Protein AF-A0A3E0NC52-F1 (afdb_monomer_lite)

Radius of gyration: 17.12 Å; chains: 1; bounding box: 36×29×53 Å

Foldseek 3Di:
DDPCVVVVVVVLPDPLDFKDADADPVQLCVLAFWAVVVCVVVVHDPPPADWDWPPDDPPVIDITGDSPLFLQYWDDDDSDILGDWQKMKGAVNLCVVQVADVVLVVPDPQWDWDQDPRRIIIIHNDPDTDRDRDDPSSVSSVSVSCRRHVD

Sequence (151 aa):
MQLWEPWVDQLTQSSGFISARLFDTEYELWQNARDPLQYEAAGRSYEGLPMKSNELPPPLDRQVIDTTHNPGRRELRNGYIEAIGAAMWISPIFVERTGVDLVAIDQLDGVDVAHGSSGIVKLTAGDRCFSQPDGKEAALQDALRQGLYFS

Structure (mmCIF, N/CA/C/O backbone):
data_AF-A0A3E0NC52-F1
#
_entry.id   AF-A0A3E0NC52-F1
#
loop_
_atom_site.group_PDB
_atom_site.id
_atom_site.type_symbol
_atom_site.label_atom_id
_atom_site.label_alt_id
_atom_site.label_comp_id
_atom_site.label_asym_id
_atom_site.label_entity_id
_atom_site.label_seq_id
_atom_site.pdbx_PDB_ins_code
_atom_site.Cartn_x
_atom_site.Cartn_y
_atom_site.Cartn_z
_atom_site.occupancy
_atom_site.B_iso_or_equiv
_atom_site.auth_seq_id
_atom_site.auth_comp_id
_atom_site.auth_asym_id
_atom_site.auth_atom_id
_atom_site.pdbx_PDB_model_num
ATOM 1 N N . MET A 1 1 ? 5.539 11.541 19.361 1.00 49.03 1 MET A N 1
ATOM 2 C CA . MET A 1 1 ? 4.229 11.822 18.742 1.00 49.03 1 MET A CA 1
ATOM 3 C C . MET A 1 1 ? 4.483 12.136 17.281 1.00 49.03 1 MET A C 1
ATOM 5 O O . MET A 1 1 ? 5.193 13.099 17.003 1.00 49.03 1 MET A O 1
ATOM 9 N N . GLN A 1 2 ? 4.050 11.264 16.370 1.00 66.56 2 GLN A N 1
ATOM 10 C CA . GLN A 1 2 ? 4.229 11.490 14.933 1.00 66.56 2 GLN A CA 1
ATOM 11 C C . GLN A 1 2 ? 3.282 12.617 14.490 1.00 66.56 2 GLN A C 1
ATOM 13 O O . GLN A 1 2 ? 2.148 12.688 14.955 1.00 66.56 2 GLN A O 1
ATOM 18 N N . LEU A 1 3 ? 3.732 13.503 13.596 1.00 78.06 3 LEU A N 1
ATOM 19 C CA . LEU A 1 3 ? 2.981 14.703 13.175 1.00 78.06 3 LEU A CA 1
ATOM 20 C C . LEU A 1 3 ? 1.619 14.394 12.517 1.00 78.06 3 LEU A C 1
ATOM 22 O O . LEU A 1 3 ? 0.777 15.280 12.391 1.00 78.06 3 LEU A O 1
ATOM 26 N N . TRP A 1 4 ? 1.405 13.144 12.107 1.00 80.88 4 TRP A N 1
ATOM 27 C CA . TRP A 1 4 ? 0.257 12.693 11.322 1.00 80.88 4 TRP A CA 1
ATOM 28 C C . TRP A 1 4 ? -0.932 12.231 12.170 1.00 80.88 4 TRP A C 1
ATOM 30 O O . TRP A 1 4 ? -2.055 12.241 11.675 1.00 80.88 4 TRP A O 1
ATOM 40 N N . GLU A 1 5 ? -0.711 11.839 13.429 1.00 83.69 5 GLU A N 1
ATOM 41 C CA . GLU A 1 5 ? -1.756 11.212 14.258 1.00 83.69 5 GLU A CA 1
ATOM 42 C C . GLU A 1 5 ? -2.994 12.105 14.432 1.00 83.69 5 GLU A C 1
ATOM 44 O O . GLU A 1 5 ? -4.083 11.638 14.109 1.00 83.69 5 GLU A O 1
ATOM 49 N N . PRO A 1 6 ? -2.871 13.408 14.768 1.00 87.56 6 PRO A N 1
ATOM 50 C CA . PRO A 1 6 ? -4.049 14.264 14.924 1.00 87.56 6 PRO A CA 1
ATOM 51 C C . PRO A 1 6 ? -4.884 14.406 13.643 1.00 87.56 6 PRO A C 1
ATOM 53 O O . PRO A 1 6 ? -6.101 14.571 13.710 1.00 87.56 6 PRO A O 1
ATOM 56 N N . TRP A 1 7 ? -4.240 14.352 12.473 1.00 87.06 7 TRP A N 1
ATOM 57 C CA . TRP A 1 7 ? -4.926 14.440 11.183 1.00 87.06 7 TRP A CA 1
ATOM 58 C C . TRP A 1 7 ? -5.711 13.168 10.886 1.00 87.06 7 TRP A C 1
ATOM 60 O O . TRP A 1 7 ? -6.867 13.237 10.468 1.00 87.06 7 TRP A O 1
ATOM 70 N N . VAL A 1 8 ? -5.096 12.007 11.113 1.00 87.19 8 VAL A N 1
ATOM 71 C CA . VAL A 1 8 ? -5.772 10.729 10.890 1.00 87.19 8 VAL A CA 1
ATOM 72 C C . VAL A 1 8 ? -6.903 10.544 11.894 1.00 87.19 8 VAL A C 1
ATOM 74 O O . VAL A 1 8 ? -7.999 10.168 11.489 1.00 87.19 8 VAL A O 1
ATOM 77 N N . ASP A 1 9 ? -6.696 10.908 13.159 1.00 87.12 9 ASP A N 1
ATOM 78 C CA . ASP A 1 9 ? -7.732 10.842 14.190 1.00 87.12 9 ASP A CA 1
ATOM 79 C C . ASP A 1 9 ? -8.985 11.624 13.774 1.00 87.12 9 ASP A C 1
ATOM 81 O O . ASP A 1 9 ? -10.093 11.093 13.839 1.00 87.12 9 ASP A O 1
ATOM 85 N N . GLN A 1 10 ? -8.832 12.842 13.243 1.00 88.50 10 GLN A N 1
ATOM 86 C CA . GLN A 1 10 ? -9.966 13.617 12.725 1.00 88.50 10 GLN A CA 1
ATOM 87 C C . GLN A 1 10 ? -10.654 12.940 11.532 1.00 88.50 10 GLN A C 1
ATOM 89 O O . GLN A 1 10 ? -11.882 12.907 11.465 1.00 88.50 10 GLN A O 1
ATOM 94 N N . LEU A 1 11 ? -9.889 12.370 10.597 1.00 88.38 11 LEU A N 1
ATOM 95 C CA . LEU A 1 11 ? -10.452 11.677 9.433 1.00 88.38 11 LEU A CA 1
ATOM 96 C C . LEU A 1 11 ? -11.223 10.414 9.830 1.00 88.38 11 LEU A C 1
ATOM 98 O O . LEU A 1 11 ? -12.277 10.130 9.254 1.00 88.38 11 LEU A O 1
ATOM 102 N N . THR A 1 12 ? -10.735 9.687 10.835 1.00 90.00 12 THR A N 1
ATOM 103 C CA . THR A 1 12 ? -11.364 8.452 11.324 1.00 90.00 12 THR A CA 1
ATOM 104 C C . THR A 1 12 ? -12.721 8.682 11.989 1.00 90.00 12 THR A C 1
ATOM 106 O O . THR A 1 12 ? -13.506 7.746 12.107 1.00 90.00 12 THR A O 1
ATOM 109 N N . GLN A 1 13 ? -13.037 9.923 12.377 1.00 88.69 13 GLN A N 1
ATOM 110 C CA . GLN A 1 13 ? -1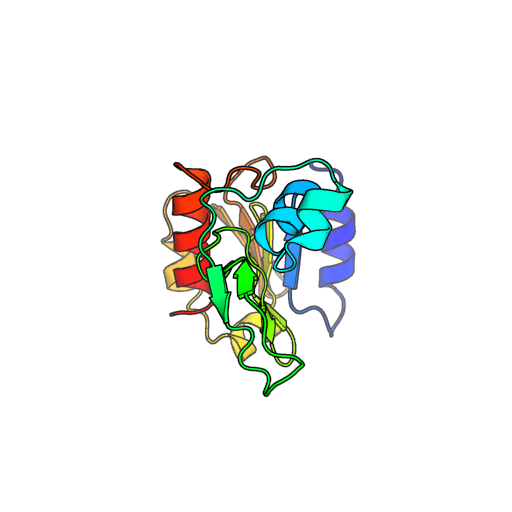4.348 10.297 12.919 1.00 88.69 13 GLN A CA 1
ATOM 111 C C . GLN A 1 13 ? -15.421 10.475 11.834 1.00 88.69 13 GLN A C 1
ATOM 113 O O . GLN A 1 13 ? -16.603 10.612 12.151 1.00 88.69 13 GLN A O 1
ATOM 118 N N . SER A 1 14 ? -15.041 10.488 10.553 1.00 88.38 14 SER A N 1
ATOM 119 C CA . SER A 1 14 ? -16.004 10.593 9.456 1.00 88.38 14 SER A CA 1
ATOM 120 C C . SER A 1 14 ? -16.722 9.262 9.205 1.00 88.38 14 SER A C 1
ATOM 122 O O . SER A 1 14 ? -16.112 8.195 9.195 1.00 88.38 14 SER A O 1
ATOM 124 N N . SER A 1 15 ? -18.031 9.315 8.938 1.00 87.12 15 SER A N 1
ATOM 125 C CA . SER A 1 15 ? -18.859 8.117 8.713 1.00 87.12 15 SER A CA 1
ATOM 126 C C . SER A 1 15 ? -18.483 7.317 7.460 1.00 87.12 15 SER A C 1
ATOM 128 O O . SER A 1 15 ? -18.871 6.160 7.332 1.00 87.12 15 SER A O 1
ATOM 130 N N . GLY A 1 16 ? -17.746 7.926 6.529 1.00 90.75 16 GLY A N 1
ATOM 131 C CA . GLY A 1 16 ? -17.274 7.292 5.297 1.00 90.75 16 GLY A CA 1
ATOM 132 C C . GLY A 1 16 ? -15.837 6.781 5.365 1.00 90.75 16 GLY A C 1
ATOM 133 O O . GLY A 1 16 ? -15.304 6.368 4.335 1.00 90.75 16 GLY A O 1
ATOM 134 N N . PHE A 1 17 ? -15.183 6.840 6.528 1.00 94.19 17 PHE A N 1
ATOM 135 C CA . PHE A 1 17 ? -13.799 6.407 6.658 1.00 94.19 17 PHE A CA 1
ATOM 136 C C . PHE A 1 17 ? -13.675 4.889 6.460 1.00 94.19 17 PHE A C 1
ATOM 138 O O . PHE A 1 17 ? -14.285 4.097 7.178 1.00 94.19 17 PHE A O 1
ATOM 145 N N . ILE A 1 18 ? -12.866 4.479 5.484 1.00 95.00 18 ILE A N 1
ATOM 146 C CA . ILE A 1 18 ? -12.618 3.067 5.159 1.00 95.00 18 ILE A CA 1
ATOM 147 C C . ILE A 1 18 ? -11.249 2.665 5.699 1.00 95.00 18 ILE A C 1
ATOM 149 O O . ILE A 1 18 ? -11.136 1.826 6.587 1.00 95.00 18 ILE A O 1
ATOM 153 N N . SER A 1 19 ? -10.200 3.303 5.192 1.00 95.19 19 SER A N 1
ATOM 154 C CA . SER A 1 19 ? -8.835 3.032 5.618 1.00 95.19 19 SER A CA 1
ATOM 155 C C . SER A 1 19 ? -7.915 4.208 5.319 1.00 95.19 19 SER A C 1
ATOM 157 O O . SER A 1 19 ? -8.156 4.971 4.382 1.00 95.19 19 SER A O 1
ATOM 159 N N . ALA A 1 20 ? -6.811 4.296 6.052 1.00 95.00 20 ALA A N 1
ATOM 160 C CA . ALA A 1 20 ? -5.690 5.181 5.761 1.00 95.00 20 ALA A CA 1
ATOM 161 C C . ALA A 1 20 ? -4.369 4.429 5.929 1.00 95.00 20 ALA A C 1
ATOM 163 O O . ALA A 1 20 ? -4.296 3.432 6.645 1.00 95.00 20 ALA A O 1
ATOM 164 N N . ARG A 1 21 ? -3.310 4.927 5.291 1.00 95.12 21 ARG A N 1
ATOM 165 C CA . ARG A 1 21 ? -1.947 4.433 5.491 1.00 95.12 21 ARG A CA 1
ATOM 166 C C . ARG A 1 21 ? -0.925 5.540 5.293 1.00 95.12 21 ARG A C 1
ATOM 168 O O . ARG A 1 21 ? -1.166 6.465 4.518 1.00 95.12 21 ARG A O 1
ATOM 175 N N . LEU A 1 22 ? 0.227 5.398 5.937 1.00 94.38 22 LEU A N 1
ATOM 176 C CA . LEU A 1 22 ? 1.426 6.159 5.597 1.00 94.38 22 LEU A CA 1
ATOM 177 C C . LEU A 1 22 ? 2.262 5.369 4.588 1.00 94.38 22 LEU A C 1
ATOM 179 O O . LEU A 1 22 ? 2.409 4.149 4.709 1.00 94.38 22 LEU A O 1
ATOM 183 N N . PHE A 1 23 ? 2.795 6.064 3.587 1.00 95.69 23 PHE A N 1
ATOM 184 C CA . PHE A 1 23 ? 3.625 5.471 2.545 1.00 95.69 23 PHE A CA 1
ATOM 185 C C . PHE A 1 23 ? 4.684 6.453 2.048 1.00 95.69 23 PHE A C 1
ATOM 187 O O . PHE A 1 23 ? 4.532 7.667 2.177 1.00 95.69 23 PHE A O 1
ATOM 194 N N . ASP A 1 24 ? 5.769 5.911 1.503 1.00 97.25 24 ASP A N 1
ATOM 195 C CA . ASP A 1 24 ? 6.769 6.685 0.780 1.00 97.25 24 ASP A CA 1
ATOM 196 C C . ASP A 1 24 ? 6.311 6.840 -0.677 1.00 97.25 24 ASP A C 1
ATOM 198 O O . ASP A 1 24 ? 6.055 5.851 -1.367 1.00 97.25 24 ASP A O 1
ATOM 202 N N . THR A 1 25 ? 6.151 8.085 -1.125 1.00 96.00 25 THR A N 1
ATOM 203 C CA . THR A 1 25 ? 5.606 8.403 -2.452 1.00 96.00 25 THR A CA 1
ATOM 204 C C . THR A 1 25 ? 6.501 7.912 -3.586 1.00 96.00 25 THR A C 1
ATOM 206 O O . THR A 1 25 ? 5.988 7.453 -4.606 1.00 96.00 25 THR A O 1
ATOM 209 N N . GLU A 1 26 ? 7.825 8.010 -3.439 1.00 97.31 26 GLU A N 1
ATOM 210 C CA . GLU A 1 26 ? 8.753 7.569 -4.481 1.00 97.31 26 GLU A CA 1
ATOM 211 C C . GLU A 1 26 ? 8.759 6.043 -4.557 1.00 97.31 26 GLU A C 1
ATOM 213 O O . GLU A 1 26 ? 8.614 5.478 -5.642 1.00 97.31 26 GLU A O 1
ATOM 218 N N . TYR A 1 27 ? 8.847 5.370 -3.411 1.00 97.62 27 TYR A N 1
ATOM 219 C CA . TYR A 1 27 ? 8.757 3.916 -3.351 1.00 97.62 27 TYR A CA 1
ATOM 220 C C . TYR A 1 27 ? 7.438 3.408 -3.944 1.00 97.62 27 TYR A C 1
ATOM 222 O O . TYR A 1 27 ? 7.453 2.566 -4.841 1.00 97.62 27 TYR A O 1
ATOM 230 N N . GLU A 1 28 ? 6.295 3.951 -3.513 1.00 97.44 28 GLU A N 1
ATOM 231 C CA . GLU A 1 28 ? 4.986 3.527 -4.010 1.00 97.44 28 GLU A CA 1
ATOM 232 C C . GLU A 1 28 ? 4.859 3.731 -5.527 1.00 97.44 28 GLU A C 1
ATOM 234 O O . GLU A 1 28 ? 4.344 2.850 -6.221 1.00 97.44 28 GLU A O 1
ATOM 239 N N . LEU A 1 29 ? 5.351 4.856 -6.0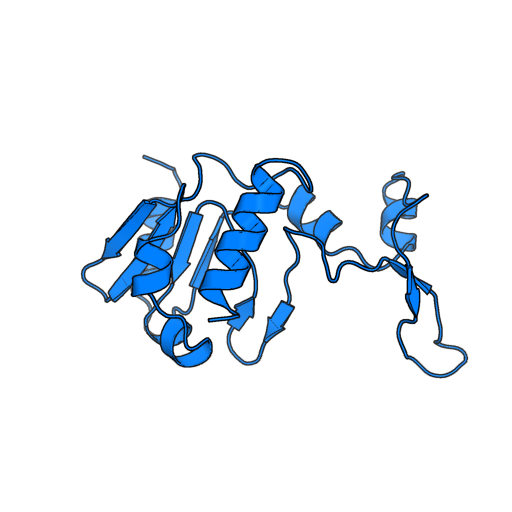59 1.00 97.06 29 LEU A N 1
ATOM 240 C CA . LEU A 1 29 ? 5.351 5.119 -7.496 1.00 97.06 29 LEU A CA 1
ATOM 241 C C . LEU A 1 29 ? 6.055 3.990 -8.255 1.00 97.06 29 LEU A C 1
ATOM 243 O O . LEU A 1 29 ? 5.466 3.393 -9.155 1.00 97.06 29 LEU A O 1
ATOM 247 N N . TRP A 1 30 ? 7.285 3.656 -7.864 1.00 97.38 30 TRP A N 1
ATOM 248 C CA . TRP A 1 30 ? 8.089 2.659 -8.572 1.00 97.38 30 TRP A CA 1
ATOM 249 C C . TRP A 1 30 ? 7.626 1.223 -8.338 1.00 97.38 30 TRP A C 1
ATOM 251 O O . TRP A 1 30 ? 7.781 0.383 -9.217 1.00 97.38 30 TRP A O 1
ATOM 261 N N . GLN A 1 31 ? 6.980 0.936 -7.209 1.00 97.31 31 GLN A N 1
ATOM 262 C CA . GLN A 1 31 ? 6.330 -0.357 -6.986 1.00 97.31 31 GLN A CA 1
ATOM 263 C C . GLN A 1 31 ? 5.088 -0.567 -7.864 1.00 97.31 31 GLN A C 1
ATOM 265 O O . GLN A 1 31 ? 4.614 -1.696 -7.975 1.00 97.31 31 GLN A O 1
ATOM 270 N N . ASN A 1 32 ? 4.576 0.486 -8.510 1.00 97.81 32 ASN A N 1
ATOM 271 C CA . ASN A 1 32 ? 3.353 0.454 -9.314 1.00 97.81 32 ASN A CA 1
ATOM 272 C C . ASN A 1 32 ? 3.538 0.963 -10.756 1.00 97.81 32 ASN A C 1
ATOM 274 O O . ASN A 1 32 ? 2.575 0.995 -11.529 1.00 97.81 32 ASN A O 1
ATOM 278 N N . ALA A 1 33 ? 4.755 1.353 -11.140 1.00 97.31 33 ALA A N 1
ATOM 279 C CA . ALA A 1 33 ? 5.074 1.845 -12.472 1.00 97.31 33 ALA A CA 1
ATOM 280 C C . ALA A 1 33 ? 5.143 0.678 -13.470 1.00 97.31 33 ALA A C 1
ATOM 282 O O . ALA A 1 33 ? 6.081 -0.111 -13.476 1.00 97.31 33 ALA A O 1
ATOM 283 N N . ARG A 1 34 ? 4.122 0.570 -14.327 1.00 96.88 34 ARG A N 1
ATOM 284 C CA . ARG A 1 34 ? 4.010 -0.505 -15.330 1.00 96.88 34 ARG A CA 1
ATOM 285 C C . ARG A 1 34 ? 4.527 -0.114 -16.713 1.00 96.88 34 ARG A C 1
ATOM 287 O O . ARG A 1 34 ? 4.786 -0.987 -17.532 1.00 96.88 34 ARG A O 1
ATOM 294 N N . ASP A 1 35 ? 4.614 1.181 -17.008 1.00 95.81 35 ASP A N 1
ATOM 295 C CA . ASP A 1 35 ? 4.989 1.666 -18.340 1.00 95.81 35 ASP A CA 1
ATOM 296 C C . ASP A 1 35 ? 6.507 1.908 -18.409 1.00 95.81 35 ASP A C 1
ATOM 298 O O . ASP A 1 35 ? 6.991 2.772 -17.670 1.00 95.81 35 ASP A O 1
ATOM 302 N N . PRO A 1 36 ? 7.260 1.201 -19.276 1.00 95.81 36 PRO A N 1
ATOM 303 C CA . PRO A 1 36 ? 8.697 1.425 -19.452 1.00 95.81 36 PRO A CA 1
ATOM 304 C C . PRO A 1 36 ? 9.066 2.886 -19.736 1.00 95.81 36 PRO A C 1
ATOM 306 O O . PRO A 1 36 ? 10.088 3.368 -19.250 1.00 95.81 36 PRO A O 1
ATOM 309 N N . LEU A 1 37 ? 8.192 3.638 -20.417 1.00 94.88 37 LEU A N 1
ATOM 310 C CA . LEU A 1 37 ? 8.425 5.055 -20.707 1.00 94.88 37 LEU A CA 1
ATOM 311 C C . LEU A 1 37 ? 8.553 5.911 -19.436 1.00 94.88 37 LEU A C 1
ATOM 313 O O . LEU A 1 37 ? 9.250 6.923 -19.452 1.00 94.88 37 LEU A O 1
ATOM 317 N N . GLN A 1 38 ? 7.920 5.515 -18.322 1.00 96.69 38 GLN A N 1
ATOM 318 C CA . GLN A 1 38 ? 8.074 6.219 -17.040 1.00 96.69 38 GLN A CA 1
ATOM 319 C C . GLN A 1 38 ? 9.500 6.090 -16.491 1.00 96.69 38 GLN A C 1
ATOM 321 O O . GLN A 1 38 ? 10.028 7.049 -15.930 1.00 96.69 38 GLN A O 1
ATOM 326 N N . TYR A 1 39 ? 10.134 4.929 -16.672 1.00 96.88 39 TYR A N 1
ATOM 327 C CA . TYR A 1 39 ? 11.513 4.690 -16.248 1.00 96.88 39 TYR A CA 1
ATOM 328 C C . TYR A 1 39 ? 12.496 5.466 -17.126 1.00 96.88 39 TYR A C 1
ATOM 330 O O . TYR A 1 39 ? 13.360 6.168 -16.601 1.00 96.88 39 TYR A O 1
ATOM 338 N N . GLU A 1 40 ? 12.309 5.418 -18.447 1.00 95.62 40 GLU A N 1
ATOM 339 C CA . GLU A 1 40 ? 13.135 6.154 -19.414 1.00 95.62 40 GLU A CA 1
ATOM 340 C C . GLU A 1 40 ? 13.090 7.662 -19.160 1.00 95.62 40 GLU A C 1
ATOM 342 O O . GLU A 1 40 ? 14.135 8.306 -19.054 1.00 95.62 40 GLU A O 1
ATOM 347 N N . ALA A 1 41 ? 11.888 8.220 -18.976 1.00 96.38 41 ALA A N 1
ATOM 348 C CA . ALA A 1 41 ? 11.700 9.638 -18.681 1.00 96.38 41 ALA A CA 1
ATOM 349 C C . ALA A 1 41 ? 12.358 10.068 -17.357 1.00 96.38 41 ALA A C 1
ATOM 351 O O . ALA A 1 41 ? 12.782 11.215 -17.226 1.00 96.38 41 ALA A O 1
ATOM 352 N N . ALA A 1 42 ? 12.462 9.157 -16.386 1.00 96.69 42 ALA A N 1
ATOM 353 C CA . ALA A 1 42 ? 13.119 9.395 -15.104 1.00 96.69 42 ALA A CA 1
ATOM 354 C C . ALA A 1 42 ? 14.626 9.074 -15.108 1.00 96.69 42 ALA A C 1
ATOM 356 O O . ALA A 1 42 ? 15.271 9.199 -14.066 1.00 96.69 42 ALA A O 1
ATOM 357 N N . GLY A 1 43 ? 15.195 8.628 -16.235 1.00 96.81 43 GLY A N 1
ATOM 358 C CA . GLY A 1 43 ? 16.592 8.193 -16.313 1.00 96.81 43 GLY A CA 1
ATOM 359 C C . GLY A 1 43 ? 16.903 6.959 -15.457 1.00 96.81 43 GLY A C 1
ATOM 360 O O . GLY A 1 43 ? 18.044 6.774 -15.035 1.00 96.81 43 GLY A O 1
ATOM 361 N N . ARG A 1 44 ? 15.896 6.126 -15.166 1.00 95.88 44 ARG A N 1
ATOM 362 C CA . ARG A 1 44 ? 16.035 4.882 -14.398 1.00 95.88 44 ARG A CA 1
ATOM 363 C C . ARG A 1 44 ? 16.052 3.678 -15.335 1.00 95.88 44 ARG A C 1
ATOM 365 O O . ARG A 1 44 ? 15.289 3.621 -16.294 1.00 95.88 44 ARG A O 1
ATOM 372 N N . SER A 1 45 ? 16.892 2.690 -15.031 1.00 95.00 45 SER A N 1
ATOM 373 C CA . SER A 1 45 ? 16.877 1.417 -15.757 1.00 95.00 45 SER A CA 1
ATOM 374 C C . SER A 1 45 ? 15.711 0.541 -15.291 1.00 95.00 45 SER A C 1
ATOM 376 O O . SER A 1 45 ? 15.431 0.464 -14.095 1.00 95.00 45 SER A O 1
ATOM 378 N N . TYR A 1 46 ? 15.059 -0.128 -16.241 1.00 94.62 46 TYR A N 1
ATOM 379 C CA . TYR A 1 46 ? 14.115 -1.227 -16.004 1.00 94.62 46 TYR A CA 1
ATOM 380 C C . TYR A 1 46 ? 14.662 -2.569 -16.521 1.00 94.62 46 TYR A C 1
ATOM 382 O O . TYR A 1 46 ? 13.927 -3.550 -16.631 1.00 94.62 46 TYR A O 1
ATOM 390 N N . GLU A 1 47 ? 15.953 -2.622 -16.860 1.00 95.38 47 GLU A N 1
ATOM 391 C CA . GLU A 1 47 ? 16.603 -3.840 -17.334 1.00 95.38 47 GLU A CA 1
ATOM 392 C C . GLU A 1 47 ? 16.535 -4.942 -16.267 1.00 95.38 47 GLU A C 1
ATOM 394 O O . GLU A 1 47 ? 16.813 -4.714 -15.090 1.00 95.38 47 GLU A O 1
ATOM 399 N N . GLY A 1 48 ? 16.135 -6.144 -16.685 1.00 93.38 48 GLY A N 1
ATOM 400 C CA . GLY A 1 48 ? 15.976 -7.295 -15.794 1.00 93.38 48 GLY A CA 1
ATOM 401 C C . GLY A 1 48 ? 14.679 -7.313 -14.978 1.00 93.38 48 GLY A C 1
ATOM 402 O O . GLY A 1 48 ? 14.436 -8.303 -14.289 1.00 93.38 48 GLY A O 1
ATOM 403 N N . LEU A 1 49 ? 13.827 -6.282 -15.065 1.00 95.88 49 LEU A N 1
ATOM 404 C CA . LEU A 1 49 ? 12.502 -6.332 -14.446 1.00 95.88 49 LEU A CA 1
ATOM 405 C C . LEU A 1 49 ? 11.590 -7.329 -15.181 1.00 95.88 49 LEU A C 1
ATOM 407 O O . LEU A 1 49 ? 11.677 -7.462 -16.407 1.00 95.88 49 LEU A O 1
ATOM 411 N N . PRO A 1 50 ? 10.704 -8.036 -14.456 1.00 96.75 50 PRO A N 1
ATOM 412 C CA . PRO A 1 50 ? 9.750 -8.943 -15.075 1.00 96.75 50 PRO A CA 1
ATOM 413 C C . PRO A 1 50 ? 8.798 -8.162 -15.987 1.00 96.75 50 PRO A C 1
ATOM 415 O O . PRO A 1 50 ? 8.342 -7.070 -15.648 1.00 96.75 50 PRO A O 1
ATOM 418 N N . MET A 1 51 ? 8.492 -8.739 -17.147 1.00 97.38 51 MET A N 1
ATOM 419 C CA . MET A 1 51 ? 7.631 -8.141 -18.168 1.00 97.38 51 MET A CA 1
ATOM 420 C C . MET A 1 51 ? 6.432 -9.049 -18.435 1.00 97.38 51 MET A C 1
ATOM 422 O O . MET A 1 51 ? 6.549 -10.274 -18.378 1.00 97.38 51 MET A O 1
ATOM 426 N N . LYS A 1 52 ? 5.288 -8.456 -18.773 1.00 97.12 52 LYS A N 1
ATOM 427 C CA . LYS A 1 52 ? 4.094 -9.179 -19.225 1.00 97.12 52 LYS A CA 1
ATOM 428 C C . LYS A 1 52 ? 3.353 -8.430 -20.326 1.00 97.12 52 LYS A C 1
ATOM 430 O O . LYS A 1 52 ? 3.518 -7.223 -20.492 1.00 97.12 52 LYS A O 1
ATOM 435 N N . SER A 1 53 ? 2.486 -9.137 -21.049 1.00 95.88 53 SER A N 1
ATOM 436 C CA . SER A 1 53 ? 1.535 -8.502 -21.970 1.00 95.88 53 SER A CA 1
ATOM 437 C C . SER A 1 53 ? 0.543 -7.618 -21.203 1.00 95.88 53 SER A C 1
ATOM 439 O O . SER A 1 53 ? 0.140 -7.940 -20.084 1.00 95.88 53 SER A O 1
ATOM 441 N N . ASN A 1 54 ? 0.126 -6.506 -21.806 1.00 94.44 54 ASN A N 1
ATOM 442 C CA . ASN A 1 54 ? -0.987 -5.692 -21.314 1.00 94.44 54 ASN A CA 1
ATOM 443 C C . ASN A 1 54 ? -2.375 -6.237 -21.699 1.00 94.44 54 ASN A C 1
ATOM 445 O O . ASN A 1 54 ? -3.365 -5.587 -21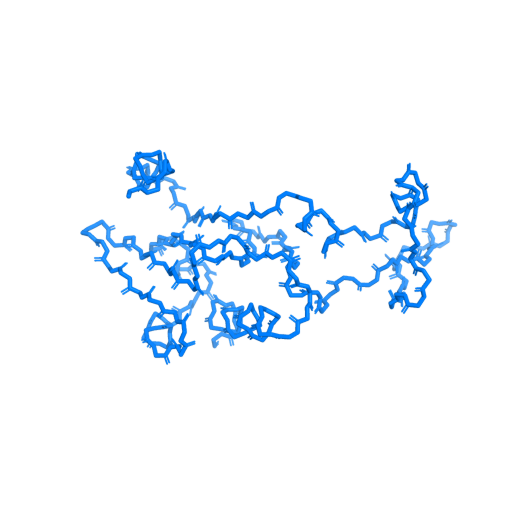.373 1.00 94.44 54 ASN A O 1
ATOM 449 N N . GLU A 1 55 ? -2.437 -7.375 -22.400 1.00 95.31 55 GLU A N 1
ATOM 450 C CA . GLU A 1 55 ? -3.666 -8.078 -22.810 1.00 95.31 55 GLU A CA 1
ATOM 451 C C . GLU A 1 55 ? -4.595 -7.279 -23.743 1.00 95.31 55 GLU A C 1
ATOM 453 O O . GLU A 1 55 ? -5.724 -7.693 -24.007 1.00 95.31 55 GLU A O 1
ATOM 458 N N . LEU A 1 56 ? -4.131 -6.150 -24.288 1.00 94.88 56 LEU A N 1
ATOM 459 C CA . LEU A 1 56 ? -4.887 -5.403 -25.290 1.00 94.88 56 LEU A CA 1
ATOM 460 C C . LEU A 1 56 ? -4.725 -6.050 -26.673 1.00 94.88 56 LEU A C 1
ATOM 462 O O . LEU A 1 56 ? -3.686 -6.648 -26.952 1.00 94.88 56 LEU A O 1
ATOM 466 N N . PRO A 1 57 ? -5.729 -5.940 -27.559 1.00 94.88 57 PRO A N 1
ATOM 467 C CA . PRO A 1 57 ? -5.611 -6.434 -28.923 1.00 94.88 57 PRO A CA 1
ATOM 468 C C . PRO A 1 57 ? -4.669 -5.552 -29.766 1.00 94.88 57 PRO A C 1
ATOM 470 O O . PRO A 1 57 ? -4.528 -4.355 -29.486 1.00 94.88 57 PRO A O 1
ATOM 473 N N . PRO A 1 58 ? -4.092 -6.089 -30.855 1.00 93.06 58 PRO A N 1
ATOM 474 C CA . PRO A 1 58 ? -3.314 -5.294 -31.800 1.00 93.06 58 PRO A CA 1
ATOM 475 C C . PRO A 1 58 ? -4.092 -4.099 -32.376 1.00 93.06 58 PRO A C 1
ATOM 477 O O . PRO A 1 58 ? -5.294 -4.226 -32.630 1.00 93.06 58 PRO A O 1
ATOM 480 N N . PRO A 1 59 ? -3.443 -2.939 -32.619 1.00 92.56 59 PRO A N 1
ATOM 481 C CA . PRO A 1 59 ? -2.011 -2.641 -32.445 1.00 92.56 59 PRO A CA 1
ATOM 482 C C . PRO A 1 59 ? -1.661 -2.066 -31.056 1.00 92.56 59 PRO A C 1
ATOM 484 O O . PRO A 1 59 ? -0.635 -1.408 -30.900 1.00 92.56 59 PRO A O 1
ATOM 487 N N . LEU A 1 60 ? -2.554 -2.206 -30.070 1.00 94.12 60 LEU A N 1
ATOM 488 C CA . LEU A 1 60 ? -2.371 -1.666 -28.717 1.00 94.12 60 LEU A CA 1
ATOM 489 C C . LEU A 1 60 ? -1.671 -2.658 -27.776 1.00 94.12 60 LEU A C 1
ATOM 491 O O . LEU A 1 60 ? -1.436 -2.332 -26.605 1.00 94.12 60 LEU A O 1
ATOM 495 N N . ASP A 1 61 ? -1.370 -3.863 -28.262 1.00 94.75 61 ASP A N 1
ATOM 496 C CA . ASP A 1 61 ? -0.618 -4.870 -27.531 1.00 94.75 61 ASP A CA 1
ATOM 497 C C . ASP A 1 61 ? 0.816 -4.385 -27.295 1.00 94.75 61 ASP A C 1
ATOM 499 O O . ASP A 1 61 ? 1.500 -3.892 -28.191 1.00 94.75 61 ASP A O 1
ATOM 503 N N . ARG A 1 62 ? 1.274 -4.476 -26.048 1.00 94.75 62 ARG A N 1
ATOM 504 C CA . ARG A 1 62 ? 2.641 -4.105 -25.669 1.00 94.75 62 ARG A CA 1
ATOM 505 C C . ARG A 1 62 ? 3.101 -4.863 -24.437 1.00 94.75 62 ARG A C 1
ATOM 507 O O . ARG A 1 62 ? 2.295 -5.297 -23.613 1.00 94.75 62 ARG A O 1
ATOM 514 N N . GLN A 1 63 ? 4.418 -4.968 -24.301 1.00 96.00 63 GLN A N 1
ATOM 515 C CA . GLN A 1 63 ? 5.047 -5.414 -23.065 1.00 96.00 63 GLN A CA 1
ATOM 516 C C . GLN A 1 63 ? 5.011 -4.284 -22.033 1.00 96.00 63 GLN A C 1
ATOM 518 O O . GLN A 1 63 ? 5.320 -3.133 -22.339 1.00 96.00 63 GLN A O 1
ATOM 523 N N . VAL A 1 64 ? 4.621 -4.624 -20.811 1.00 97.44 64 VAL A N 1
ATOM 524 C CA . VAL A 1 64 ? 4.604 -3.737 -19.647 1.00 97.44 64 VAL A CA 1
ATOM 525 C C . VAL A 1 64 ? 5.368 -4.396 -18.509 1.00 97.44 64 VAL A C 1
ATOM 527 O O . VAL A 1 64 ? 5.452 -5.622 -18.446 1.00 97.44 64 VAL A O 1
ATOM 530 N N . ILE A 1 65 ? 5.903 -3.589 -17.600 1.00 98.00 65 ILE A N 1
ATOM 531 C CA . ILE A 1 65 ? 6.555 -4.084 -16.390 1.00 98.00 65 ILE A CA 1
ATOM 532 C C . ILE A 1 65 ? 5.500 -4.781 -15.526 1.00 98.00 65 ILE A C 1
ATOM 534 O O . ILE A 1 65 ? 4.395 -4.262 -15.304 1.00 98.00 65 ILE A O 1
ATOM 538 N N . ASP A 1 66 ? 5.827 -5.982 -15.066 1.00 97.56 66 ASP A N 1
ATOM 539 C CA . ASP A 1 66 ? 4.971 -6.772 -14.201 1.00 97.56 66 ASP A CA 1
ATOM 540 C C . ASP A 1 66 ? 5.189 -6.414 -12.729 1.00 97.56 66 ASP A C 1
ATOM 542 O O . ASP A 1 66 ? 6.159 -6.817 -12.099 1.00 97.56 66 ASP A O 1
ATOM 546 N N . THR A 1 67 ? 4.241 -5.670 -12.164 1.00 96.75 67 THR A N 1
ATOM 547 C CA . THR A 1 67 ? 4.265 -5.235 -10.762 1.00 96.75 67 THR A CA 1
ATOM 548 C C . THR A 1 67 ? 3.384 -6.098 -9.850 1.00 96.75 67 THR A C 1
ATOM 550 O O . THR A 1 67 ? 3.137 -5.729 -8.704 1.00 96.75 67 THR A O 1
ATOM 553 N N . THR A 1 68 ? 2.864 -7.233 -10.339 1.00 94.75 68 THR A N 1
ATOM 554 C CA . THR A 1 68 ? 1.855 -8.052 -9.622 1.00 94.75 68 THR A CA 1
ATOM 555 C C . THR A 1 68 ? 2.371 -8.615 -8.303 1.00 94.75 68 THR A C 1
ATOM 557 O O . THR A 1 68 ? 1.601 -8.805 -7.366 1.00 94.75 68 THR A O 1
ATOM 560 N N . HIS A 1 69 ? 3.677 -8.855 -8.214 1.00 94.88 69 HIS A N 1
ATOM 561 C CA . HIS A 1 69 ? 4.322 -9.421 -7.030 1.00 94.88 69 HIS A CA 1
ATOM 562 C C . HIS A 1 69 ? 5.164 -8.402 -6.264 1.00 94.88 69 HIS A C 1
ATOM 564 O O . HIS A 1 69 ? 5.867 -8.770 -5.331 1.00 94.88 69 HIS A O 1
ATOM 570 N N . ASN A 1 70 ? 5.076 -7.118 -6.619 1.00 97.44 70 ASN A N 1
ATOM 571 C CA . ASN A 1 70 ? 5.782 -6.079 -5.885 1.00 97.44 70 ASN A CA 1
ATOM 572 C C . ASN A 1 70 ? 5.203 -5.966 -4.461 1.00 97.44 70 ASN A C 1
ATOM 574 O O . ASN A 1 70 ? 3.972 -5.870 -4.322 1.00 97.44 70 ASN A O 1
ATOM 578 N N . PRO A 1 71 ? 6.042 -5.941 -3.409 1.00 97.00 71 PRO A N 1
ATOM 579 C CA . PRO A 1 71 ? 5.566 -5.796 -2.033 1.00 97.00 71 PRO A CA 1
ATOM 580 C C . PRO A 1 71 ? 4.753 -4.511 -1.825 1.00 97.00 71 PRO A C 1
ATOM 582 O O . PRO A 1 71 ? 3.635 -4.550 -1.305 1.00 97.00 71 PRO A O 1
ATOM 585 N N . GLY A 1 72 ? 5.244 -3.382 -2.354 1.00 96.69 72 GLY A N 1
ATOM 586 C CA . GLY A 1 72 ? 4.586 -2.075 -2.246 1.00 96.69 72 GLY A CA 1
ATOM 587 C C . GLY A 1 72 ? 3.507 -1.800 -3.302 1.00 96.69 72 GLY A C 1
ATOM 588 O O . GLY A 1 72 ? 3.151 -0.639 -3.533 1.00 96.69 72 GLY A O 1
ATOM 589 N N . ARG A 1 73 ? 2.997 -2.829 -3.992 1.00 96.94 73 ARG A N 1
ATOM 590 C CA . ARG A 1 73 ? 1.937 -2.652 -4.998 1.00 96.94 73 ARG A CA 1
ATOM 591 C C . ARG A 1 73 ? 0.646 -2.112 -4.377 1.00 96.9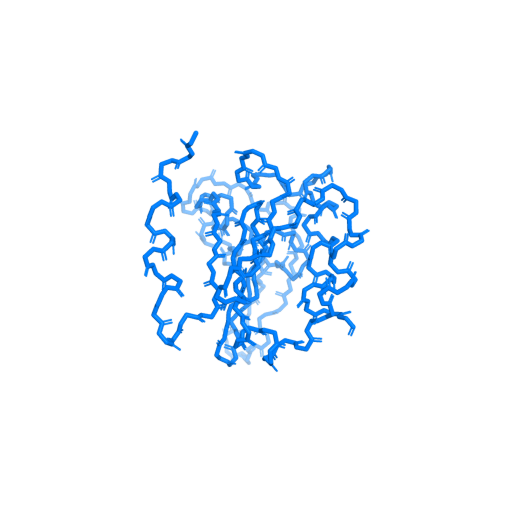4 73 ARG A C 1
ATOM 593 O O . ARG A 1 73 ? 0.373 -2.335 -3.196 1.00 96.94 73 ARG A O 1
ATOM 600 N N . ARG A 1 74 ? -0.182 -1.460 -5.190 1.00 96.69 74 ARG A N 1
ATOM 601 C CA . ARG A 1 74 ? -1.563 -1.091 -4.879 1.00 96.69 74 ARG A CA 1
ATOM 602 C C . ARG A 1 74 ? -2.521 -1.620 -5.938 1.00 96.69 74 ARG A C 1
ATOM 604 O O . ARG A 1 74 ? -2.216 -1.582 -7.128 1.00 96.69 74 ARG A O 1
ATOM 611 N N . GLU A 1 75 ? -3.710 -2.029 -5.516 1.00 95.69 75 GLU A N 1
ATOM 612 C CA . GLU A 1 75 ? -4.792 -2.397 -6.433 1.00 95.69 75 GLU A CA 1
ATOM 613 C C . GLU A 1 75 ? -6.062 -1.617 -6.096 1.00 95.69 75 GLU A C 1
ATOM 615 O O . GLU A 1 75 ? -6.446 -1.484 -4.934 1.00 95.69 75 GLU A O 1
ATOM 620 N N . LEU A 1 76 ? -6.711 -1.059 -7.119 1.00 94.38 76 LEU A N 1
ATOM 621 C CA . LEU A 1 76 ? -7.999 -0.396 -6.952 1.00 94.38 76 LEU A CA 1
ATOM 622 C C . LEU A 1 76 ? -9.094 -1.462 -6.926 1.00 94.38 76 LEU A C 1
ATOM 624 O O . LEU A 1 76 ? -9.237 -2.234 -7.875 1.00 94.38 76 LEU A O 1
ATOM 628 N N . ARG A 1 77 ? -9.875 -1.487 -5.849 1.00 95.00 77 ARG A N 1
ATOM 629 C CA . ARG A 1 77 ? -11.020 -2.381 -5.677 1.00 95.00 77 ARG A CA 1
ATOM 630 C C . ARG A 1 77 ? -12.302 -1.574 -5.566 1.00 95.00 77 ARG A C 1
ATOM 632 O O . ARG A 1 77 ? -12.290 -0.355 -5.387 1.00 95.00 77 ARG A O 1
ATOM 639 N N . ASN A 1 78 ? -13.436 -2.258 -5.676 1.00 91.62 78 ASN A N 1
ATOM 640 C CA . ASN A 1 78 ? -14.719 -1.598 -5.505 1.00 91.62 78 ASN A CA 1
ATOM 641 C C . ASN A 1 78 ? -14.895 -1.174 -4.038 1.00 91.62 78 ASN A C 1
ATOM 643 O O . ASN A 1 78 ? -15.129 -2.001 -3.161 1.00 91.62 78 ASN A O 1
ATOM 647 N N . GLY A 1 79 ? -14.749 0.124 -3.776 1.00 90.81 79 GLY A N 1
ATOM 648 C CA . GLY A 1 79 ? -14.911 0.702 -2.446 1.00 90.81 79 GLY A CA 1
ATOM 649 C C . GLY A 1 79 ? -13.664 0.679 -1.558 1.00 90.81 79 GLY A C 1
ATOM 650 O O . GLY A 1 79 ? -13.758 1.109 -0.417 1.00 90.81 79 GLY A O 1
ATOM 651 N N . TYR A 1 80 ? -12.497 0.226 -2.006 1.00 94.25 80 TYR A N 1
ATOM 652 C CA . TYR A 1 80 ? -11.268 0.351 -1.210 1.00 94.25 80 TYR A CA 1
ATOM 653 C C . TYR A 1 80 ? -10.020 0.250 -2.092 1.00 94.25 80 TYR A C 1
ATOM 655 O O . TYR A 1 80 ? -10.103 -0.036 -3.287 1.00 94.25 80 TYR A O 1
ATOM 663 N N . ILE A 1 81 ? -8.857 0.529 -1.507 1.00 95.31 81 ILE A N 1
ATOM 664 C CA . ILE A 1 81 ? -7.560 0.382 -2.168 1.00 95.31 81 ILE A CA 1
ATOM 665 C C . I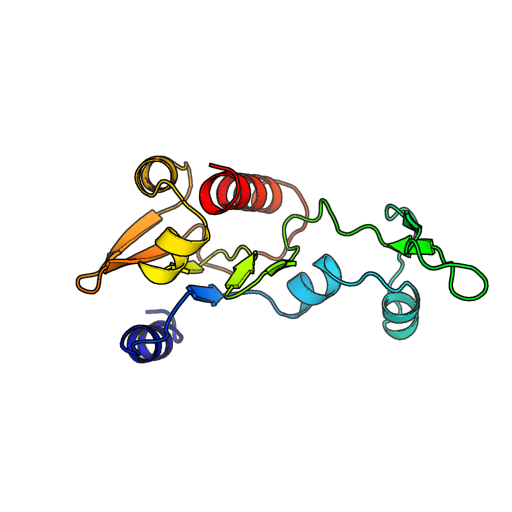LE A 1 81 ? -6.786 -0.696 -1.421 1.00 95.31 81 ILE A C 1
ATOM 667 O O . ILE A 1 81 ? -6.530 -0.554 -0.228 1.00 95.31 81 ILE A O 1
ATOM 671 N N . GLU A 1 82 ? -6.388 -1.749 -2.129 1.00 96.12 82 GLU A N 1
ATOM 672 C CA . GLU A 1 82 ? -5.514 -2.787 -1.592 1.00 96.12 82 GLU A CA 1
ATOM 673 C C . GLU A 1 82 ? -4.076 -2.310 -1.594 1.00 96.12 82 GLU A C 1
ATOM 675 O O . GLU A 1 82 ? -3.346 -2.478 -2.572 1.00 96.12 82 GLU A O 1
ATOM 680 N N . ALA A 1 83 ? -3.644 -1.732 -0.488 1.00 96.75 83 ALA A N 1
ATOM 681 C CA . ALA A 1 83 ? -2.270 -1.311 -0.307 1.00 96.75 83 ALA A CA 1
ATOM 682 C C . ALA A 1 83 ? -1.825 -1.557 1.131 1.00 96.75 83 ALA A C 1
ATOM 684 O O . ALA A 1 83 ? -2.647 -1.567 2.046 1.00 96.75 83 ALA A O 1
ATOM 685 N N . ILE A 1 84 ? -0.521 -1.745 1.312 1.00 96.56 84 ILE A N 1
ATOM 686 C CA . ILE A 1 84 ? 0.102 -1.956 2.617 1.00 96.56 84 ILE A CA 1
ATOM 687 C C . ILE A 1 84 ? 0.945 -0.741 2.978 1.00 96.56 84 ILE A C 1
ATOM 689 O O . ILE A 1 84 ? 1.556 -0.116 2.113 1.00 96.56 84 ILE A O 1
ATOM 693 N N . GLY A 1 85 ? 0.946 -0.364 4.248 1.00 96.12 85 GLY A N 1
ATOM 694 C CA . GLY A 1 85 ? 1.821 0.662 4.800 1.00 96.12 85 GLY A CA 1
ATOM 695 C C . GLY A 1 85 ? 2.364 0.212 6.145 1.00 96.12 85 GLY A C 1
ATOM 696 O O . GLY A 1 85 ? 1.786 -0.657 6.791 1.00 96.12 85 GLY A O 1
ATOM 697 N N . ALA A 1 86 ? 3.473 0.812 6.572 1.00 95.12 86 ALA A N 1
ATOM 698 C CA . ALA A 1 86 ? 4.052 0.511 7.879 1.00 95.12 86 ALA A CA 1
ATOM 699 C C . ALA A 1 86 ? 3.174 1.026 9.029 1.00 95.12 86 ALA A C 1
ATOM 701 O O . ALA A 1 86 ? 3.193 0.468 10.116 1.00 95.12 86 ALA A O 1
ATOM 702 N N . ALA A 1 87 ? 2.376 2.064 8.779 1.00 95.19 87 ALA A N 1
ATOM 703 C CA . ALA A 1 87 ? 1.294 2.489 9.652 1.00 95.19 87 ALA A CA 1
ATOM 704 C C . ALA A 1 87 ? -0.004 2.508 8.846 1.00 95.19 87 ALA A C 1
ATOM 706 O O . ALA A 1 87 ? -0.059 3.131 7.778 1.00 95.19 87 ALA A O 1
ATOM 707 N N . MET A 1 88 ? -1.033 1.829 9.346 1.00 95.44 88 MET A N 1
ATOM 708 C CA . MET A 1 88 ? -2.348 1.747 8.717 1.00 95.44 88 MET A CA 1
ATOM 709 C C . MET A 1 88 ? -3.452 1.924 9.749 1.00 95.44 88 MET A C 1
ATOM 711 O O . MET A 1 88 ? -3.300 1.554 10.907 1.00 95.44 88 MET A O 1
ATOM 715 N N . TRP A 1 89 ? -4.581 2.454 9.300 1.00 94.81 89 TRP A N 1
ATOM 716 C CA . TRP A 1 89 ? -5.817 2.539 10.060 1.00 94.81 89 TRP A CA 1
ATOM 717 C C . TRP A 1 89 ? -6.903 1.889 9.228 1.00 94.81 89 TRP A C 1
ATOM 719 O O . TRP A 1 89 ? -7.086 2.259 8.068 1.00 94.81 89 TRP A O 1
ATOM 729 N N . ILE A 1 90 ? -7.611 0.935 9.812 1.00 95.00 90 ILE A N 1
ATOM 730 C CA . ILE A 1 90 ? -8.684 0.190 9.159 1.00 95.00 90 ILE A CA 1
ATOM 731 C C . ILE A 1 90 ? -9.960 0.360 9.971 1.00 95.00 90 ILE A C 1
ATOM 733 O O . ILE A 1 90 ? -9.940 0.331 11.202 1.00 95.00 90 ILE A O 1
ATOM 737 N N . SER A 1 91 ? -11.066 0.604 9.279 1.00 95.31 91 SER A N 1
ATOM 738 C CA . SER A 1 91 ? -12.373 0.767 9.901 1.00 95.31 91 SER A CA 1
ATOM 739 C C . SER A 1 91 ? -13.205 -0.509 9.827 1.00 95.31 91 SER A C 1
ATOM 741 O O . SER A 1 91 ? -12.901 -1.397 9.026 1.00 95.31 91 SER A O 1
ATOM 743 N N . PRO A 1 92 ? -14.317 -0.590 10.575 1.00 94.38 92 PRO A N 1
ATOM 744 C CA . PRO A 1 92 ? -15.270 -1.685 10.417 1.00 94.38 92 PRO A CA 1
ATOM 745 C C . PRO A 1 92 ? -15.785 -1.836 8.974 1.00 94.38 92 PRO A C 1
ATOM 747 O O . PRO A 1 92 ? -16.025 -2.953 8.530 1.00 94.38 92 PRO A O 1
ATOM 750 N N . ILE A 1 93 ? -15.885 -0.736 8.209 1.00 95.00 93 ILE A N 1
ATOM 751 C CA . ILE A 1 93 ? -16.287 -0.762 6.790 1.00 95.00 93 ILE A CA 1
ATOM 752 C C . ILE A 1 93 ? -15.227 -1.470 5.940 1.00 95.00 93 ILE A C 1
ATOM 754 O O . ILE A 1 93 ? -15.565 -2.196 5.007 1.00 95.00 93 ILE A O 1
ATOM 758 N N . PHE A 1 94 ? -13.939 -1.256 6.231 1.00 95.38 94 PHE A N 1
ATOM 759 C CA . PHE A 1 94 ? -12.868 -1.992 5.561 1.00 95.38 94 PHE A CA 1
ATOM 760 C C . PHE A 1 94 ? -12.976 -3.486 5.863 1.00 95.38 94 PHE A C 1
ATOM 762 O O . PHE A 1 94 ? -12.947 -4.282 4.932 1.00 95.38 94 PHE A O 1
ATOM 769 N N . VAL A 1 95 ? -13.195 -3.847 7.131 1.00 94.44 95 VAL A N 1
ATOM 770 C CA . VAL A 1 95 ? -13.338 -5.248 7.553 1.00 94.44 95 VAL A CA 1
ATOM 771 C C . VAL A 1 95 ? -14.512 -5.936 6.860 1.00 94.44 95 VAL A C 1
ATOM 773 O O . VAL A 1 95 ? -14.352 -7.033 6.336 1.00 94.44 95 VAL A O 1
ATOM 776 N N . GLU A 1 96 ? -15.667 -5.274 6.773 1.00 93.56 96 GLU A N 1
ATOM 777 C CA . GLU A 1 96 ? -16.834 -5.785 6.043 1.00 93.56 96 GLU A CA 1
ATOM 778 C C . GLU A 1 96 ? -16.535 -6.026 4.553 1.00 93.56 96 GLU A C 1
ATOM 780 O O . GLU A 1 96 ? -17.036 -6.981 3.962 1.00 93.56 96 GLU A O 1
ATOM 785 N N . ARG A 1 97 ? -15.709 -5.172 3.934 1.00 93.06 97 ARG A N 1
ATOM 786 C CA . ARG A 1 97 ? -15.386 -5.245 2.500 1.00 93.06 97 ARG A CA 1
ATOM 787 C C . ARG A 1 97 ? -14.319 -6.276 2.166 1.00 93.06 97 ARG A C 1
ATOM 789 O O . ARG A 1 97 ? -14.402 -6.875 1.098 1.00 93.06 97 ARG A O 1
ATOM 796 N N . THR A 1 98 ? -13.316 -6.441 3.023 1.00 92.69 98 THR A N 1
ATOM 797 C CA . THR A 1 98 ? -12.207 -7.372 2.776 1.00 92.69 98 THR A CA 1
ATOM 798 C C . THR A 1 98 ? -12.430 -8.741 3.401 1.00 92.69 98 THR A C 1
ATOM 800 O O . THR A 1 98 ? -11.794 -9.697 2.975 1.00 92.69 98 THR A O 1
ATOM 803 N N . GLY A 1 99 ? -13.322 -8.852 4.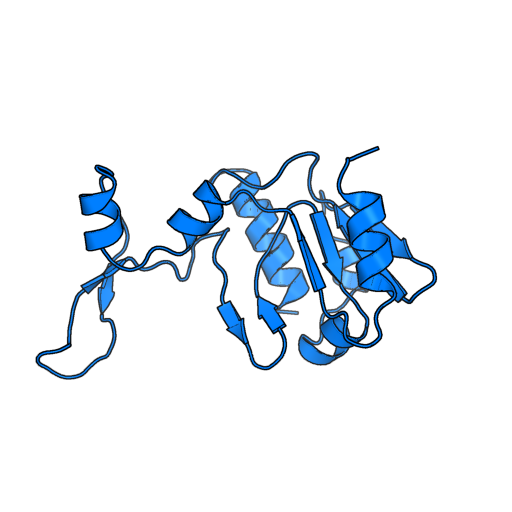390 1.00 91.25 99 GLY A N 1
ATOM 804 C CA . GLY A 1 99 ? -13.515 -10.080 5.157 1.00 91.25 99 GLY A CA 1
ATOM 805 C C . GLY A 1 99 ? -12.336 -10.418 6.071 1.00 91.25 99 GLY A C 1
ATOM 806 O O . GLY A 1 99 ? -12.225 -11.565 6.493 1.00 91.25 99 GLY A O 1
ATOM 807 N N . VAL A 1 100 ? -11.457 -9.448 6.361 1.00 91.94 100 VAL A N 1
ATOM 808 C CA . VAL A 1 100 ? -10.247 -9.691 7.157 1.00 91.94 100 VAL A CA 1
ATOM 809 C C . VAL A 1 100 ? -10.570 -10.245 8.542 1.00 91.94 100 VAL A C 1
ATOM 811 O O . VAL A 1 100 ? -11.414 -9.714 9.268 1.00 91.94 100 VAL A O 1
ATOM 814 N N . ASP A 1 101 ? -9.819 -11.269 8.939 1.00 90.19 101 ASP A N 1
ATOM 815 C CA . ASP A 1 101 ? -9.802 -11.764 10.309 1.00 90.19 101 ASP A CA 1
ATOM 816 C C . ASP A 1 101 ? -8.844 -10.927 11.172 1.00 90.19 101 ASP A C 1
ATOM 818 O O . ASP A 1 101 ? -7.625 -11.115 11.162 1.00 90.19 101 ASP A O 1
ATOM 822 N N . LEU A 1 102 ? -9.400 -9.988 11.943 1.00 87.94 102 LEU A N 1
ATOM 823 C CA . LEU A 1 102 ? -8.616 -9.161 12.865 1.00 87.94 102 LEU A CA 1
ATOM 824 C C . LEU A 1 102 ? -7.883 -9.988 13.933 1.00 87.94 102 LEU A C 1
ATOM 826 O O . LEU A 1 102 ? -6.832 -9.555 14.394 1.00 87.94 102 LEU A O 1
ATOM 830 N N . VAL A 1 103 ? -8.380 -11.179 14.289 1.00 88.25 103 VAL A N 1
ATOM 831 C CA . VAL A 1 103 ? -7.703 -12.064 15.248 1.00 88.25 103 VAL A CA 1
ATOM 832 C C . VAL A 1 103 ? -6.425 -12.632 14.636 1.00 88.25 103 VAL A C 1
ATOM 834 O O . VAL A 1 103 ? -5.412 -12.744 15.325 1.00 88.25 103 VAL A O 1
ATOM 837 N N . ALA A 1 104 ? -6.444 -12.960 13.342 1.00 87.56 104 ALA A N 1
ATOM 838 C CA . ALA A 1 104 ? -5.246 -13.377 12.620 1.00 87.56 104 ALA A CA 1
ATOM 839 C C . ALA A 1 104 ? -4.235 -12.223 12.501 1.00 87.56 104 ALA A C 1
ATOM 841 O O . ALA A 1 104 ? -3.034 -12.443 12.643 1.00 87.56 104 ALA A O 1
ATOM 842 N N . ILE A 1 105 ? -4.713 -10.989 12.302 1.00 88.75 105 ILE A N 1
ATOM 843 C CA . ILE A 1 105 ? -3.862 -9.789 12.281 1.00 88.75 105 ILE A CA 1
ATOM 844 C C . ILE A 1 105 ? -3.197 -9.535 13.640 1.00 88.75 105 ILE A C 1
ATOM 846 O O . ILE A 1 105 ? -2.003 -9.249 13.673 1.00 88.75 105 ILE A O 1
ATOM 850 N N . ASP A 1 106 ? -3.928 -9.691 14.748 1.00 90.69 106 ASP A N 1
ATOM 851 C CA . ASP A 1 106 ? -3.393 -9.554 16.113 1.00 90.69 106 ASP A CA 1
ATOM 852 C C . ASP A 1 106 ? -2.248 -10.545 16.416 1.00 90.69 106 ASP A C 1
ATOM 854 O O . ASP A 1 106 ? -1.483 -10.344 17.359 1.00 90.69 106 ASP A O 1
ATOM 858 N N . GLN A 1 107 ? -2.128 -11.621 15.632 1.00 90.19 107 GLN A N 1
ATOM 859 C CA . GLN A 1 107 ? -1.104 -12.660 15.783 1.00 90.19 107 GLN A CA 1
ATOM 860 C C . GLN A 1 107 ? 0.087 -12.489 14.829 1.00 90.19 107 GLN A C 1
ATOM 862 O O . GLN A 1 107 ? 0.993 -13.323 14.841 1.00 90.19 107 GLN A O 1
ATOM 867 N N . LEU A 1 108 ? 0.104 -11.449 13.987 1.00 89.38 108 LEU A N 1
ATOM 868 C CA . LEU A 1 108 ? 1.211 -11.219 13.062 1.00 89.38 108 LEU A CA 1
ATOM 869 C C . LEU A 1 108 ? 2.463 -10.732 13.800 1.00 89.38 108 LEU A C 1
ATOM 871 O O . LEU A 1 108 ? 2.491 -9.652 14.390 1.00 89.38 108 LEU A O 1
ATOM 875 N N . ASP A 1 109 ? 3.542 -11.506 13.686 1.00 90.50 109 ASP A N 1
ATOM 876 C CA . ASP A 1 109 ? 4.851 -11.116 14.202 1.00 90.50 109 ASP A CA 1
ATOM 877 C C . ASP A 1 109 ? 5.346 -9.817 13.547 1.00 90.50 109 ASP A C 1
ATOM 879 O O . ASP A 1 109 ? 5.357 -9.665 12.324 1.00 90.50 109 ASP A O 1
ATOM 883 N N . GLY A 1 110 ? 5.823 -8.886 14.376 1.00 90.00 110 GLY A N 1
ATOM 884 C CA . GLY A 1 110 ? 6.365 -7.606 13.913 1.00 90.00 110 GLY A CA 1
ATOM 885 C C . GLY A 1 110 ? 5.308 -6.554 13.571 1.00 90.00 110 GLY A C 1
ATOM 886 O O . GLY A 1 110 ? 5.654 -5.551 12.948 1.00 90.00 110 GLY A O 1
ATOM 887 N N . VAL A 1 111 ? 4.050 -6.763 13.974 1.00 94.12 111 VAL A N 1
ATOM 888 C CA . VAL A 1 111 ? 2.961 -5.795 13.816 1.00 94.12 111 VAL A CA 1
ATOM 889 C C . VAL A 1 111 ? 2.335 -5.504 15.177 1.00 94.12 111 VAL A C 1
ATOM 891 O O . VAL A 1 111 ? 1.742 -6.373 15.804 1.00 94.12 111 VAL A O 1
ATOM 894 N N . ASP A 1 112 ? 2.424 -4.254 15.619 1.00 95.12 112 ASP A N 1
ATOM 895 C CA . ASP A 1 112 ? 1.681 -3.775 16.777 1.00 95.12 112 ASP A CA 1
ATOM 896 C C . ASP A 1 112 ? 0.254 -3.417 16.353 1.00 95.12 112 ASP A C 1
ATOM 898 O O . ASP A 1 112 ? 0.045 -2.599 15.446 1.00 95.12 112 ASP A O 1
ATOM 902 N N . VAL A 1 113 ? -0.733 -3.995 17.038 1.00 95.44 113 VAL A N 1
ATOM 903 C CA . VAL A 1 113 ? -2.154 -3.752 16.777 1.00 95.44 113 VAL A CA 1
ATOM 904 C C . VAL A 1 113 ? -2.787 -3.003 17.944 1.00 95.44 113 VAL A C 1
ATOM 906 O O . VAL A 1 113 ? -2.766 -3.452 19.088 1.00 95.44 113 VAL A O 1
ATOM 909 N N . ALA A 1 114 ? -3.360 -1.835 17.656 1.00 93.88 114 ALA A N 1
ATOM 910 C CA . ALA A 1 114 ? -4.061 -1.013 18.633 1.00 93.88 114 ALA A CA 1
ATOM 911 C C . ALA A 1 114 ? -5.535 -0.850 18.248 1.00 93.88 114 ALA A C 1
ATOM 913 O O . ALA A 1 114 ? -5.864 -0.333 17.179 1.00 93.88 114 ALA A O 1
ATOM 914 N N . HIS A 1 115 ? -6.422 -1.248 19.158 1.00 92.06 115 HIS A N 1
ATOM 915 C CA . HIS A 1 115 ? -7.872 -1.176 18.984 1.00 92.06 115 HIS A CA 1
ATOM 916 C C . HIS A 1 115 ? -8.415 0.120 19.602 1.00 92.06 115 HIS A C 1
ATOM 918 O O . HIS A 1 115 ? -8.332 0.328 20.814 1.00 92.06 115 HIS A O 1
ATOM 924 N N . GLY A 1 116 ? -8.942 1.017 18.766 1.00 84.69 116 GLY A N 1
ATOM 925 C CA . GLY A 1 116 ? -9.531 2.290 19.182 1.00 84.69 116 GLY A CA 1
ATOM 926 C C . GLY A 1 116 ? -10.997 2.172 19.614 1.00 84.69 116 GLY A C 1
ATOM 927 O O . GLY A 1 116 ? -11.717 1.254 19.225 1.00 84.69 116 GLY A O 1
ATOM 928 N N . SER A 1 117 ? -11.483 3.152 20.381 1.00 78.44 117 SER A N 1
ATOM 929 C CA . SER A 1 117 ? -12.858 3.173 20.913 1.00 78.44 117 SER A CA 1
ATOM 930 C C . SER A 1 117 ? -13.957 3.299 19.848 1.00 78.44 117 SER A C 1
ATOM 932 O O . SER A 1 117 ? -15.105 2.955 20.111 1.00 78.44 117 SER A O 1
ATOM 934 N N . SER A 1 118 ? -13.620 3.767 18.646 1.00 82.81 118 SER A N 1
ATOM 935 C CA . SER A 1 118 ? -14.519 3.876 17.489 1.00 82.81 118 SER A CA 1
ATOM 936 C C . SER A 1 118 ? -14.571 2.608 16.622 1.00 82.81 118 SER A C 1
ATOM 938 O O . SER A 1 118 ? -15.191 2.625 15.561 1.00 82.81 118 SER A O 1
ATOM 940 N N . GLY A 1 119 ? -13.908 1.520 17.033 1.00 89.12 119 GLY A N 1
ATOM 941 C CA . GLY A 1 119 ? -13.753 0.305 16.222 1.00 89.12 119 GLY A CA 1
ATOM 942 C C . GLY A 1 119 ? -12.708 0.435 15.109 1.00 89.12 119 GLY A C 1
ATOM 943 O O . GLY A 1 119 ? -12.558 -0.470 14.295 1.00 89.12 119 GLY A O 1
ATOM 944 N N . ILE A 1 120 ? -11.989 1.558 15.063 1.00 93.19 120 ILE A N 1
ATOM 945 C CA . ILE A 1 120 ? -10.833 1.748 14.189 1.00 93.19 120 ILE A CA 1
ATOM 946 C C . ILE A 1 120 ? -9.658 0.967 14.769 1.00 93.19 120 ILE A C 1
ATOM 948 O O . ILE A 1 120 ? -9.309 1.148 15.937 1.00 93.19 120 ILE A O 1
ATOM 952 N N . VAL A 1 121 ? -9.022 0.146 13.942 1.00 94.88 121 VAL A N 1
ATOM 953 C CA . VAL A 1 121 ? -7.811 -0.591 14.306 1.00 94.88 121 VAL A CA 1
ATOM 954 C C . VAL A 1 121 ? -6.615 0.081 13.650 1.00 94.88 121 VAL A C 1
ATOM 956 O O . VAL A 1 121 ? -6.623 0.343 12.445 1.00 94.88 121 VAL A O 1
ATOM 959 N N . LYS A 1 122 ? -5.585 0.381 14.441 1.00 94.88 122 LYS A N 1
ATOM 960 C CA . LYS A 1 122 ? -4.299 0.881 13.954 1.00 94.88 122 LYS A CA 1
ATOM 961 C C . LYS A 1 122 ? -3.297 -0.267 13.923 1.00 94.88 122 LYS A C 1
ATOM 963 O O . LYS A 1 122 ? -3.052 -0.893 14.949 1.00 94.88 122 LYS A O 1
ATOM 968 N N . LEU A 1 123 ? -2.696 -0.488 12.762 1.00 95.56 123 LEU A N 1
ATOM 969 C CA . LEU A 1 123 ? -1.601 -1.431 12.552 1.00 95.56 123 LEU A CA 1
ATOM 970 C C . LEU A 1 123 ? -0.297 -0.653 12.441 1.00 95.56 123 LEU A C 1
ATOM 972 O O . LEU A 1 123 ? -0.232 0.326 11.693 1.00 95.56 123 LEU A O 1
ATOM 976 N N . THR A 1 124 ? 0.731 -1.081 13.169 1.00 95.62 124 THR A N 1
ATOM 977 C CA . THR A 1 124 ? 2.063 -0.470 13.138 1.00 95.62 124 THR A CA 1
ATOM 978 C C . THR A 1 124 ? 3.128 -1.550 12.985 1.00 95.62 124 THR A C 1
ATOM 980 O O . THR A 1 124 ? 3.421 -2.284 13.914 1.00 95.62 124 THR A O 1
ATOM 983 N N . ALA A 1 125 ? 3.720 -1.635 11.801 1.00 94.19 125 ALA A N 1
ATOM 984 C CA . ALA A 1 125 ? 4.750 -2.603 11.431 1.00 94.19 125 ALA A CA 1
ATOM 985 C C . ALA A 1 125 ? 6.175 -2.007 11.453 1.00 94.19 125 ALA A C 1
ATOM 987 O O . ALA A 1 125 ? 7.156 -2.683 11.149 1.00 94.19 125 ALA A O 1
ATOM 988 N N . GLY A 1 126 ? 6.304 -0.716 11.775 1.00 90.69 126 GLY A N 1
ATOM 989 C CA . GLY A 1 126 ? 7.584 -0.017 11.843 1.00 90.69 126 GLY A CA 1
ATOM 990 C C . GLY A 1 126 ? 7.442 1.472 12.156 1.00 90.69 126 GLY A C 1
ATOM 991 O O . GLY A 1 126 ? 6.345 2.031 12.157 1.00 90.69 126 GLY A O 1
ATOM 992 N N . ASP A 1 127 ? 8.573 2.128 12.413 1.00 89.00 127 ASP A N 1
ATOM 993 C CA . ASP A 1 127 ? 8.644 3.559 12.738 1.00 89.00 127 ASP A CA 1
ATOM 994 C C . ASP A 1 127 ? 8.658 4.474 11.501 1.00 89.00 127 ASP A C 1
ATOM 996 O O . ASP A 1 127 ? 8.435 5.685 11.613 1.00 89.00 127 ASP A O 1
ATOM 1000 N N . ARG A 1 128 ? 8.912 3.898 10.323 1.00 92.88 128 ARG A N 1
ATOM 1001 C CA . ARG A 1 128 ? 9.064 4.580 9.035 1.00 92.88 128 ARG A CA 1
ATOM 1002 C C . ARG A 1 128 ? 8.275 3.863 7.946 1.00 92.88 128 ARG A C 1
ATOM 1004 O O . ARG A 1 128 ? 7.976 2.681 8.066 1.00 92.88 128 ARG A O 1
ATOM 1011 N N . CYS A 1 129 ? 7.946 4.590 6.879 1.00 96.19 129 CYS A N 1
ATOM 1012 C CA . CYS A 1 129 ? 7.326 4.008 5.693 1.00 96.19 129 CYS A CA 1
ATOM 1013 C C . CYS A 1 129 ? 8.214 2.913 5.093 1.00 96.19 129 CYS A C 1
ATOM 1015 O O . CYS A 1 129 ? 9.438 3.051 5.078 1.00 96.19 129 CYS A O 1
ATOM 1017 N N . PHE A 1 130 ? 7.583 1.879 4.533 1.00 96.94 130 PHE A N 1
ATOM 1018 C CA . PHE A 1 130 ? 8.282 0.941 3.662 1.00 96.94 130 PHE A CA 1
ATOM 1019 C C . PHE A 1 130 ? 8.904 1.690 2.484 1.00 96.94 130 PHE A C 1
ATOM 1021 O O . PHE A 1 130 ? 8.276 2.579 1.902 1.00 96.94 130 PHE A O 1
ATOM 1028 N N . SER A 1 131 ? 10.143 1.330 2.172 1.00 97.19 131 SER A N 1
ATOM 1029 C CA . SER A 1 131 ? 10.972 1.968 1.151 1.00 97.19 131 SER A CA 1
ATOM 1030 C C . SER A 1 131 ? 11.801 0.970 0.342 1.00 97.19 131 SER A C 1
ATOM 1032 O O . SER A 1 131 ? 12.408 1.358 -0.656 1.00 97.19 131 SER A O 1
ATOM 1034 N N . GLN A 1 132 ? 11.834 -0.305 0.750 1.00 95.75 132 GLN A N 1
ATOM 1035 C CA . GLN A 1 132 ? 12.617 -1.352 0.101 1.00 95.75 132 GLN A CA 1
ATOM 1036 C C . GLN A 1 132 ? 11.723 -2.457 -0.480 1.00 95.75 132 GLN A C 1
ATOM 1038 O O . GLN A 1 132 ? 10.760 -2.889 0.160 1.00 95.75 132 GLN A O 1
ATOM 1043 N N . PRO A 1 133 ? 11.998 -2.929 -1.709 1.00 94.44 133 PRO A N 1
ATOM 1044 C CA . PRO A 1 133 ? 11.231 -3.996 -2.350 1.00 94.44 133 PRO A CA 1
ATOM 1045 C C . PRO A 1 133 ? 11.723 -5.401 -1.983 1.00 94.44 133 PRO A C 1
ATOM 1047 O O . PRO A 1 133 ? 11.208 -6.376 -2.521 1.00 94.44 133 PRO A O 1
ATOM 1050 N N . ASP A 1 134 ? 12.723 -5.523 -1.110 1.00 95.00 134 ASP A N 1
ATOM 1051 C CA . ASP A 1 134 ? 13.354 -6.790 -0.754 1.00 95.00 134 ASP A CA 1
ATOM 1052 C C . ASP A 1 134 ? 13.607 -6.922 0.760 1.00 95.00 134 ASP A C 1
ATOM 1054 O O . ASP A 1 134 ? 13.226 -6.083 1.586 1.00 95.00 134 ASP A O 1
ATOM 1058 N N . GLY A 1 135 ? 14.189 -8.060 1.144 1.00 95.31 135 GLY A N 1
ATOM 1059 C CA . GLY A 1 135 ? 14.592 -8.334 2.516 1.00 95.31 135 GLY A CA 1
ATOM 1060 C C . GLY A 1 135 ? 13.424 -8.362 3.504 1.00 95.31 135 GLY A C 1
ATOM 1061 O O . GLY A 1 135 ? 12.360 -8.924 3.245 1.00 95.31 135 GLY A O 1
ATOM 1062 N N . LYS A 1 136 ? 13.654 -7.786 4.689 1.00 93.88 136 LYS A N 1
ATOM 1063 C CA . LYS A 1 136 ? 12.692 -7.832 5.801 1.00 93.88 136 LYS A CA 1
ATOM 1064 C C . LYS A 1 136 ? 11.438 -6.997 5.535 1.00 93.88 136 LYS A C 1
ATOM 1066 O O . LYS A 1 136 ? 10.359 -7.411 5.943 1.00 93.88 136 LYS A O 1
ATOM 1071 N N . GLU A 1 137 ? 11.568 -5.855 4.854 1.00 95.50 137 GLU A N 1
ATOM 1072 C CA . GLU A 1 137 ? 10.416 -5.004 4.526 1.00 95.50 137 GLU A CA 1
ATOM 1073 C C . GLU A 1 137 ? 9.489 -5.684 3.519 1.00 95.50 137 GLU A C 1
ATOM 1075 O O . GLU A 1 137 ? 8.273 -5.608 3.671 1.00 95.50 137 GLU A O 1
ATOM 1080 N N . ALA A 1 138 ? 10.040 -6.380 2.522 1.00 96.31 138 ALA A N 1
ATOM 1081 C CA . ALA A 1 138 ? 9.239 -7.159 1.582 1.00 96.31 138 ALA A CA 1
ATOM 1082 C C . ALA A 1 138 ? 8.461 -8.275 2.288 1.00 96.31 138 ALA A C 1
ATOM 1084 O O . ALA A 1 138 ? 7.243 -8.348 2.156 1.00 96.31 138 ALA A O 1
ATOM 1085 N N . ALA A 1 139 ? 9.145 -9.077 3.111 1.00 95.38 139 ALA A N 1
ATOM 1086 C CA . ALA A 1 139 ? 8.516 -10.176 3.843 1.00 95.38 139 ALA A CA 1
ATOM 1087 C C . ALA A 1 139 ? 7.381 -9.695 4.765 1.00 95.38 139 ALA A C 1
ATOM 1089 O O . ALA A 1 139 ? 6.329 -10.328 4.838 1.00 95.38 139 ALA A O 1
ATOM 1090 N N . LEU A 1 140 ? 7.570 -8.559 5.442 1.00 95.19 140 LEU A N 1
ATOM 1091 C CA . LEU A 1 140 ? 6.553 -7.980 6.318 1.00 95.19 140 LEU A CA 1
ATOM 1092 C C . LEU A 1 140 ? 5.366 -7.406 5.531 1.00 95.19 140 LEU A C 1
ATOM 1094 O O . LEU A 1 140 ? 4.219 -7.583 5.936 1.00 95.19 140 LEU A O 1
ATOM 1098 N N . GLN A 1 141 ? 5.620 -6.763 4.388 1.00 96.31 141 GLN A N 1
ATOM 1099 C CA . GLN A 1 141 ? 4.560 -6.301 3.489 1.00 96.31 141 GLN A CA 1
ATOM 1100 C C . GLN A 1 141 ? 3.729 -7.464 2.942 1.00 96.31 141 GLN A C 1
ATOM 1102 O O . GLN A 1 141 ? 2.502 -7.365 2.906 1.00 96.31 141 GLN A O 1
ATOM 1107 N N . ASP A 1 142 ? 4.374 -8.567 2.562 1.00 95.38 142 ASP A N 1
ATOM 1108 C CA . ASP A 1 142 ? 3.689 -9.767 2.084 1.00 95.38 142 ASP A CA 1
ATOM 1109 C C . ASP A 1 142 ? 2.862 -10.427 3.194 1.00 95.38 142 ASP A C 1
ATOM 1111 O O . ASP A 1 142 ? 1.709 -10.785 2.956 1.00 95.38 142 ASP A O 1
ATOM 1115 N N . ALA A 1 143 ? 3.391 -10.514 4.420 1.00 93.88 143 ALA A N 1
ATOM 1116 C CA . ALA A 1 143 ? 2.654 -11.033 5.574 1.00 93.88 143 ALA A CA 1
ATOM 1117 C C . ALA A 1 143 ? 1.415 -10.181 5.903 1.00 93.88 143 ALA A C 1
ATOM 1119 O O . ALA A 1 143 ? 0.312 -10.711 6.044 1.00 93.88 143 ALA A O 1
ATOM 1120 N N . LEU A 1 144 ? 1.568 -8.852 5.948 1.00 94.94 144 LEU A N 1
ATOM 1121 C CA . LEU A 1 144 ? 0.453 -7.920 6.136 1.00 94.94 144 LEU A CA 1
ATOM 1122 C C . LEU A 1 144 ? -0.587 -8.050 5.023 1.00 94.94 144 LEU A C 1
ATOM 1124 O O . LEU A 1 144 ? -1.787 -8.049 5.288 1.00 94.94 144 LEU A O 1
ATOM 1128 N N . ARG A 1 145 ? -0.139 -8.167 3.771 1.00 95.00 145 ARG A N 1
ATOM 1129 C CA . ARG A 1 145 ? -1.024 -8.330 2.618 1.00 95.00 145 ARG A CA 1
ATOM 1130 C C . ARG A 1 145 ? -1.804 -9.636 2.681 1.00 95.00 145 ARG A C 1
ATOM 1132 O O . ARG A 1 145 ? -3.003 -9.617 2.413 1.00 95.00 145 ARG A O 1
ATOM 1139 N N . GLN A 1 146 ? -1.142 -10.731 3.045 1.00 92.56 146 GLN A N 1
ATOM 1140 C CA . GLN A 1 146 ? -1.788 -12.022 3.245 1.00 92.56 146 GLN A CA 1
ATOM 1141 C C . GLN A 1 146 ? -2.866 -11.920 4.324 1.00 92.56 146 GLN A C 1
ATOM 1143 O O . GLN A 1 146 ? -4.001 -12.318 4.083 1.00 92.56 146 GLN A O 1
ATOM 1148 N N . GLY A 1 147 ? -2.533 -11.322 5.471 1.00 91.69 147 GLY A N 1
ATOM 1149 C CA . GLY A 1 147 ? -3.481 -11.141 6.564 1.00 91.69 147 GLY A CA 1
ATOM 1150 C C . GLY A 1 147 ? -4.684 -10.278 6.178 1.00 91.69 147 GLY A C 1
ATOM 1151 O O . GLY A 1 147 ? -5.812 -10.653 6.468 1.00 91.69 147 GLY A O 1
ATOM 1152 N N . LEU A 1 148 ? -4.459 -9.142 5.507 1.00 92.38 148 LEU A N 1
ATOM 1153 C CA . LEU A 1 148 ? -5.493 -8.123 5.269 1.00 92.38 148 LEU A CA 1
ATOM 1154 C C . LEU A 1 148 ? -6.451 -8.416 4.109 1.00 92.38 148 LEU A C 1
ATOM 1156 O O . LEU A 1 148 ? -7.556 -7.869 4.103 1.00 92.38 148 LEU A O 1
ATOM 1160 N N . TYR A 1 149 ? -6.026 -9.195 3.113 1.00 91.50 149 TYR A N 1
ATOM 1161 C CA . TYR A 1 149 ? -6.781 -9.351 1.861 1.00 91.50 149 TYR A CA 1
ATOM 1162 C C . TYR A 1 149 ? -6.963 -10.798 1.400 1.00 91.50 149 TYR A C 1
ATOM 1164 O O . TYR A 1 149 ? -7.752 -11.039 0.489 1.00 91.50 149 TYR A O 1
ATOM 1172 N N . PHE A 1 150 ? -6.232 -11.748 1.983 1.00 81.38 150 PHE A N 1
ATOM 1173 C CA . PHE A 1 150 ? -6.224 -13.147 1.549 1.00 81.38 150 PHE A CA 1
ATOM 1174 C C . PHE A 1 150 ? -6.421 -14.107 2.734 1.00 81.38 150 PHE A C 1
ATOM 1176 O O . PHE A 1 150 ? -5.788 -15.164 2.786 1.00 81.38 150 PHE A O 1
ATOM 1183 N N . SER A 1 151 ? -7.267 -13.699 3.686 1.00 58.50 151 SER A N 1
ATOM 1184 C CA . SER A 1 151 ? -7.679 -14.477 4.862 1.00 58.50 151 SER A CA 1
ATOM 1185 C C . SER A 1 151 ? -8.455 -15.738 4.484 1.00 58.50 151 SER A C 1
ATOM 1187 O O . SER A 1 151 ? -9.327 -15.650 3.588 1.00 58.50 151 SER A O 1
#

Secondary structure (DSSP, 8-state):
--TTHHHHHHHHTSTT--EEEE--HHHHHHHH---HHHHHHTT---TT--EEE--PPTTS--EEE--TT-TT--EEETTEEE---SEEEE-HHHHHHH---HHHHHT-TT-EEEE-TTS-EEEES-SS----SSHHHHHHHHHHHHHHH--

pLDDT: mean 92.85, std 6.37, range [49.03, 98.0]